Protein AF-K2NQM2-F1 (afdb_monomer_lite)

Secondary structure (DSSP, 8-state):
---PPP--TTSEEEE--GGG--TTS-HHHHHHGGGGTT-STT-S--S--HHHHS-EEEEEEE-SSEEEEEEEEEETTEEEEEEEEEEGGGEEEEES-HHHHHHHHHHHHHHHHHHHHHHHHHHHHHHHHHHHHHHHHHHHHHHHH-HHHH-S----

pLDDT: mean 84.48, std 14.03, range [39.66, 98.38]

Foldseek 3Di:
DADFEDEDALWKFFFFDPLQDDPVDFPVVSLVCLQQCQPDPPGSNPPDDLCQGTPIWHFHADDPFKTWTWDWHDDPPDIDTDTGMDTRRRTPHIDRDSVVSVVVSVVSNVNNVVNNVVVVVVVCVVVVVVVVVVVVVVVVVVCVVCCVVNPDPPDD

Radius of gyration: 24.11 Å; chains: 1; bounding box: 52×35×74 Å

Organism: NCBI:txid1231190

Structure (mmCIF, N/CA/C/O backbone):
data_AF-K2NQM2-F1
#
_entry.id   AF-K2NQM2-F1
#
loop_
_atom_site.group_PDB
_atom_site.id
_atom_site.type_symbol
_atom_site.label_atom_id
_atom_site.label_alt_id
_atom_site.label_comp_id
_atom_site.label_asym_id
_atom_site.label_entity_id
_atom_site.label_seq_id
_atom_site.pdbx_PDB_ins_code
_atom_site.Cartn_x
_atom_site.Cartn_y
_atom_site.Cartn_z
_atom_site.occupancy
_atom_site.B_iso_or_equiv
_atom_site.auth_seq_id
_atom_site.auth_comp_id
_atom_site.auth_asym_id
_atom_site.auth_atom_id
_atom_site.pdbx_PDB_model_num
ATOM 1 N N . MET A 1 1 ? -1.966 19.838 13.480 1.00 48.84 1 MET A N 1
ATOM 2 C CA . MET A 1 1 ? -2.518 18.989 14.559 1.00 48.84 1 MET A CA 1
ATOM 3 C C . MET A 1 1 ? -3.231 17.844 13.867 1.00 48.84 1 MET A C 1
ATOM 5 O O . MET A 1 1 ? -4.247 18.092 13.230 1.00 48.84 1 MET A O 1
ATOM 9 N N . THR A 1 2 ? -2.648 16.649 13.873 1.00 59.78 2 THR A N 1
ATOM 10 C CA . THR A 1 2 ? -3.171 15.507 13.111 1.00 59.78 2 THR A CA 1
ATOM 11 C C . THR A 1 2 ? -4.447 15.003 13.775 1.00 59.78 2 THR A C 1
ATOM 13 O O . THR A 1 2 ? -4.460 14.722 14.974 1.00 59.78 2 THR A O 1
ATOM 16 N N . LYS A 1 3 ? -5.549 14.956 13.025 1.00 78.69 3 LYS A N 1
ATOM 17 C CA . LYS A 1 3 ? -6.819 14.419 13.516 1.00 78.69 3 LYS A CA 1
ATOM 18 C C . LYS A 1 3 ? -6.735 12.896 13.456 1.00 78.69 3 LYS A C 1
ATOM 20 O O . LYS A 1 3 ? -6.638 12.344 12.367 1.00 78.69 3 LYS A O 1
ATOM 25 N N . PHE A 1 4 ? -6.758 12.232 14.609 1.00 86.94 4 PHE A N 1
ATOM 26 C CA . PHE A 1 4 ? -6.779 10.771 14.644 1.00 86.94 4 PHE A CA 1
ATOM 27 C C . PHE A 1 4 ? -8.119 10.226 14.161 1.00 86.94 4 PHE A C 1
ATOM 29 O O . PHE A 1 4 ? -9.168 10.827 14.403 1.00 86.94 4 PHE A O 1
ATOM 36 N N . VAL A 1 5 ? -8.064 9.059 13.524 1.00 91.94 5 VAL A N 1
ATOM 37 C CA . VAL A 1 5 ? -9.247 8.246 13.256 1.00 91.94 5 VAL A CA 1
ATOM 38 C C . VAL A 1 5 ? -9.799 7.743 14.594 1.00 91.94 5 VAL A C 1
ATOM 40 O O . VAL A 1 5 ? -9.052 7.328 15.497 1.00 91.94 5 VAL A O 1
ATOM 43 N N . ASP A 1 6 ? -11.117 7.828 14.744 1.00 94.62 6 ASP A N 1
ATOM 44 C CA . ASP A 1 6 ? -11.811 7.249 15.886 1.00 94.62 6 ASP A CA 1
ATOM 45 C C . ASP A 1 6 ? -11.848 5.728 15.720 1.00 94.62 6 ASP A C 1
ATOM 47 O O . ASP A 1 6 ? -12.261 5.213 14.684 1.00 94.62 6 ASP A O 1
ATOM 51 N N . ILE A 1 7 ? -11.364 5.022 16.741 1.00 96.69 7 ILE A N 1
ATOM 52 C CA . ILE A 1 7 ? -11.271 3.562 16.770 1.00 96.69 7 ILE A CA 1
ATOM 53 C C . ILE A 1 7 ? -11.916 3.039 18.048 1.00 96.69 7 ILE A C 1
ATOM 55 O O . ILE A 1 7 ? -11.828 3.673 19.104 1.00 96.69 7 ILE A O 1
ATOM 59 N N . GLU A 1 8 ? -12.503 1.852 17.971 1.00 97.06 8 GLU A N 1
ATOM 60 C CA . GLU A 1 8 ? -13.087 1.148 19.112 1.00 97.06 8 GLU A CA 1
ATOM 61 C C . GLU A 1 8 ? -12.653 -0.319 19.141 1.00 97.06 8 GLU A C 1
ATOM 63 O O . GLU A 1 8 ? -12.265 -0.903 18.129 1.00 97.06 8 GLU A O 1
ATOM 68 N N . ALA A 1 9 ? -12.676 -0.917 20.333 1.00 97.56 9 ALA A N 1
ATOM 69 C CA . ALA A 1 9 ? -12.357 -2.329 20.489 1.00 97.56 9 ALA A CA 1
ATOM 70 C C . ALA A 1 9 ? -13.453 -3.203 19.862 1.00 97.56 9 ALA A C 1
ATOM 72 O O . ALA A 1 9 ? -14.638 -2.923 20.010 1.00 97.56 9 ALA A O 1
ATOM 73 N N . GLY A 1 10 ? -13.047 -4.290 19.208 1.00 96.31 10 GLY A N 1
ATOM 74 C CA . GLY A 1 10 ? -13.936 -5.227 18.523 1.00 96.31 10 GLY A CA 1
ATOM 75 C C . GLY A 1 10 ? -14.030 -5.007 17.013 1.00 96.31 10 GLY A C 1
ATOM 76 O O . GLY A 1 10 ? -14.267 -5.987 16.306 1.00 96.31 10 GLY A O 1
ATOM 77 N N . GLY A 1 11 ? -13.782 -3.784 16.533 1.00 97.88 11 GLY A N 1
ATOM 78 C CA . GLY A 1 11 ? -13.715 -3.467 15.106 1.00 97.88 11 GLY A CA 1
ATOM 79 C C . GLY A 1 11 ? -12.334 -3.698 14.491 1.00 97.88 11 GLY A C 1
ATOM 80 O O . GLY A 1 11 ? -11.446 -4.307 15.096 1.00 97.88 11 GLY A O 1
ATOM 81 N N . TYR A 1 12 ? -12.152 -3.193 13.275 1.00 98.38 12 TYR A N 1
ATOM 82 C CA . TYR A 1 12 ? -10.953 -3.364 12.464 1.00 98.38 12 TYR A CA 1
ATOM 83 C C . TYR A 1 12 ? -10.354 -2.010 12.094 1.00 98.38 12 TYR A C 1
ATOM 85 O O . TYR A 1 12 ? -11.068 -1.056 11.795 1.00 98.38 12 TYR A O 1
ATOM 93 N N . ALA A 1 13 ? -9.029 -1.939 12.094 1.00 97.88 13 ALA A N 1
ATOM 94 C CA . ALA A 1 13 ? -8.259 -0.792 11.649 1.00 97.88 13 ALA A CA 1
ATOM 95 C C . ALA A 1 13 ? -7.434 -1.179 10.419 1.00 97.88 13 ALA A C 1
ATOM 97 O O . ALA A 1 13 ? -6.748 -2.201 10.425 1.00 97.88 13 ALA A O 1
ATOM 98 N N . LEU A 1 14 ? -7.492 -0.347 9.383 1.00 97.12 14 LEU A N 1
ATOM 99 C CA . LEU A 1 14 ? -6.527 -0.346 8.291 1.00 97.12 14 LEU A CA 1
ATOM 100 C C . LEU A 1 14 ? -5.349 0.516 8.736 1.00 97.12 14 LEU A C 1
ATOM 102 O O . LEU A 1 14 ? -5.541 1.687 9.074 1.00 97.12 14 LEU A O 1
ATOM 106 N N . VAL A 1 15 ? -4.158 -0.066 8.778 1.00 94.62 15 VAL A N 1
ATOM 107 C CA . VAL A 1 15 ? -2.976 0.562 9.375 1.00 94.62 15 VAL A CA 1
ATOM 108 C C . VAL A 1 15 ? -1.879 0.639 8.330 1.00 94.62 15 VAL A C 1
ATOM 110 O O . VAL A 1 15 ? -1.690 -0.340 7.625 1.00 94.62 15 VAL A O 1
ATOM 113 N N . LEU A 1 16 ? -1.160 1.756 8.232 1.00 90.50 16 LEU A N 1
ATOM 114 C CA . LEU A 1 16 ? 0.057 1.821 7.423 1.00 90.50 16 LEU A CA 1
ATOM 115 C C . LEU A 1 16 ? 1.193 1.108 8.167 1.00 90.50 16 LEU A C 1
ATOM 117 O O . LEU A 1 16 ? 1.386 1.332 9.364 1.00 90.50 16 LEU A O 1
ATOM 121 N N . ASP A 1 17 ? 1.906 0.218 7.484 1.00 87.88 17 ASP A N 1
ATOM 122 C CA . ASP A 1 17 ? 3.042 -0.497 8.059 1.00 87.88 17 ASP A CA 1
ATOM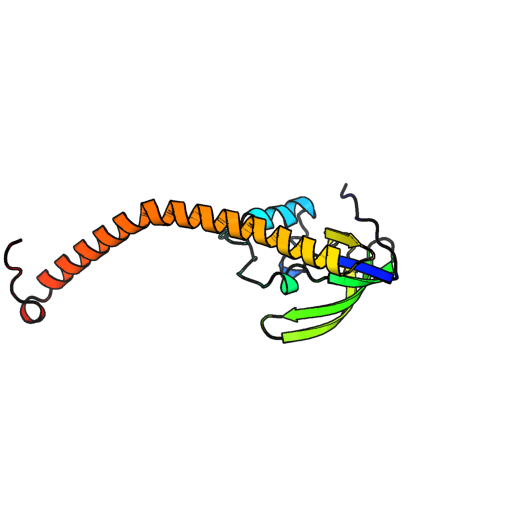 123 C C . ASP A 1 17 ? 4.227 0.439 8.351 1.00 87.88 17 ASP A C 1
ATOM 125 O O . ASP A 1 17 ? 4.462 1.416 7.638 1.00 87.88 17 ASP A O 1
ATOM 129 N N . ASP A 1 18 ? 5.001 0.118 9.391 1.00 78.81 18 ASP A N 1
ATOM 130 C CA . ASP A 1 18 ? 6.068 0.987 9.903 1.00 78.81 18 ASP A CA 1
ATOM 131 C C . ASP A 1 18 ? 7.208 1.150 8.886 1.00 78.81 18 ASP A C 1
ATOM 133 O O . ASP A 1 18 ? 7.866 2.188 8.871 1.00 78.81 18 ASP A O 1
ATOM 137 N N . ALA A 1 19 ? 7.438 0.163 8.008 1.00 77.88 19 ALA A N 1
ATOM 138 C CA . ALA A 1 19 ? 8.445 0.272 6.949 1.00 77.88 19 ALA A CA 1
ATOM 139 C C . ALA A 1 19 ? 8.064 1.307 5.874 1.00 77.88 19 ALA A C 1
ATOM 141 O O . ALA A 1 19 ? 8.935 1.846 5.189 1.00 77.88 19 ALA A O 1
ATOM 142 N N . HIS A 1 20 ? 6.768 1.603 5.758 1.00 74.38 20 HIS A N 1
ATOM 143 C CA . HIS A 1 20 ? 6.188 2.516 4.775 1.00 74.38 20 HIS A CA 1
ATOM 144 C C . HIS A 1 20 ? 5.777 3.862 5.389 1.00 74.38 20 HIS A C 1
ATOM 146 O O . HIS A 1 20 ? 5.314 4.751 4.671 1.00 74.38 20 HIS A O 1
ATOM 152 N N . PHE A 1 21 ? 5.964 4.021 6.701 1.00 77.56 21 PHE A N 1
ATOM 153 C CA . PHE A 1 21 ? 5.632 5.220 7.455 1.00 77.56 21 PHE A CA 1
ATOM 154 C C . PHE A 1 21 ? 6.882 6.069 7.719 1.00 77.56 21 PHE A C 1
ATOM 156 O O . PHE A 1 21 ? 7.850 5.634 8.341 1.00 77.56 21 PHE A O 1
ATOM 163 N N . ASP A 1 22 ? 6.849 7.318 7.269 1.00 78.62 22 ASP A N 1
ATOM 164 C CA . ASP A 1 22 ? 7.819 8.348 7.611 1.00 78.62 22 ASP A CA 1
ATOM 165 C C . ASP A 1 22 ? 7.315 9.127 8.839 1.00 78.62 22 ASP A C 1
ATOM 167 O O . ASP A 1 22 ? 6.353 9.896 8.723 1.00 78.62 22 ASP A O 1
ATOM 171 N N . PRO A 1 23 ? 7.960 8.981 10.012 1.00 74.50 23 PRO A N 1
ATOM 172 C CA . PRO A 1 23 ? 7.516 9.624 11.246 1.00 74.50 23 PRO A CA 1
ATOM 173 C C . PRO A 1 23 ? 7.704 11.144 11.250 1.00 74.50 23 PRO A C 1
ATOM 175 O O . PRO A 1 23 ? 7.230 11.815 12.167 1.00 74.50 23 PRO A O 1
ATOM 178 N N . SER A 1 24 ? 8.405 11.707 10.260 1.00 79.75 24 SER A N 1
ATOM 179 C CA . SER A 1 24 ? 8.504 13.158 10.086 1.00 79.75 24 SER A CA 1
ATOM 180 C C . SER A 1 24 ? 7.299 13.762 9.358 1.00 79.75 24 SER A C 1
ATOM 182 O O . SER A 1 24 ? 7.146 14.985 9.367 1.00 79.75 24 SER A O 1
ATOM 184 N N . LYS A 1 25 ? 6.446 12.919 8.765 1.00 80.19 25 LYS A N 1
ATOM 185 C CA . LYS A 1 25 ? 5.287 13.301 7.957 1.00 80.19 25 LYS A CA 1
ATOM 186 C C . LYS A 1 25 ? 3.986 12.943 8.655 1.00 80.19 25 LYS A C 1
ATOM 188 O O . LYS A 1 25 ? 3.920 12.002 9.445 1.00 80.19 25 LYS A O 1
ATOM 193 N N . ASP A 1 26 ? 2.922 13.676 8.350 1.00 82.56 26 ASP A N 1
ATOM 194 C CA . ASP A 1 26 ? 1.592 13.265 8.794 1.00 82.56 26 ASP A CA 1
ATOM 195 C C . ASP A 1 26 ? 1.033 12.101 7.952 1.00 82.56 26 ASP A C 1
ATOM 197 O O . ASP A 1 26 ? 1.597 11.704 6.929 1.00 82.56 26 ASP A O 1
ATOM 201 N N . ILE A 1 27 ? -0.077 11.502 8.394 1.00 83.06 27 ILE A N 1
ATOM 202 C CA . ILE A 1 27 ? -0.661 10.350 7.694 1.00 83.06 27 ILE A CA 1
ATOM 203 C C . ILE A 1 27 ? -1.125 10.707 6.273 1.00 83.06 27 ILE A C 1
ATOM 205 O O . ILE A 1 27 ? -1.018 9.881 5.375 1.00 83.06 27 ILE A O 1
ATOM 209 N N . SER A 1 28 ? -1.596 11.935 6.025 1.00 83.38 28 SER A N 1
ATOM 210 C CA . SER A 1 28 ? -2.006 12.364 4.681 1.00 83.38 28 SER A CA 1
ATOM 211 C C . SER A 1 28 ? -0.821 12.513 3.729 1.00 83.38 28 SER A C 1
ATOM 213 O O . SER A 1 28 ? -0.913 12.135 2.560 1.00 83.38 28 SER A O 1
ATOM 215 N N . GLU A 1 29 ? 0.301 13.023 4.223 1.00 81.94 29 GLU A N 1
ATOM 216 C CA . GLU A 1 29 ? 1.555 13.112 3.483 1.00 81.94 29 GLU A CA 1
ATOM 217 C C . GLU A 1 29 ? 2.128 11.720 3.198 1.00 81.94 29 GLU A C 1
ATOM 219 O O . GLU A 1 29 ? 2.529 11.451 2.067 1.00 81.94 29 GLU A O 1
ATOM 224 N N . ASN A 1 30 ? 2.089 10.807 4.174 1.00 81.06 30 ASN A N 1
ATOM 225 C CA . ASN A 1 30 ? 2.478 9.408 3.974 1.00 81.06 30 ASN A CA 1
ATOM 226 C C . ASN A 1 30 ? 1.611 8.723 2.905 1.00 81.06 30 ASN A C 1
ATOM 228 O O . ASN A 1 30 ? 2.129 8.113 1.971 1.00 81.06 30 ASN A O 1
ATOM 232 N N . LEU A 1 31 ? 0.288 8.891 2.980 1.00 82.00 31 LEU A N 1
ATOM 233 C CA . LEU A 1 31 ? -0.650 8.327 2.005 1.00 82.00 31 LEU A CA 1
ATOM 234 C C . LEU A 1 31 ? -0.524 8.952 0.613 1.00 82.00 31 LEU A C 1
ATOM 236 O O . LEU A 1 31 ? -0.907 8.319 -0.367 1.00 82.00 31 LEU A O 1
ATOM 240 N N . SER A 1 32 ? 0.035 10.157 0.489 1.00 81.00 32 SER A N 1
ATOM 241 C CA . SER A 1 32 ? 0.304 10.754 -0.825 1.00 81.00 32 SER A CA 1
ATOM 242 C C . SER A 1 32 ? 1.322 9.935 -1.630 1.00 81.00 32 SER A C 1
ATOM 244 O O . SER A 1 32 ? 1.277 9.964 -2.859 1.00 81.00 32 SER A O 1
ATOM 246 N N . GLY A 1 33 ? 2.164 9.132 -0.965 1.00 71.81 33 GLY A N 1
ATOM 247 C CA . GLY A 1 33 ? 3.051 8.157 -1.610 1.00 71.81 33 GLY A CA 1
ATOM 248 C C . GLY A 1 33 ? 2.314 7.056 -2.385 1.00 71.81 33 GLY A C 1
ATOM 249 O O . GLY A 1 33 ? 2.850 6.524 -3.353 1.00 71.81 33 GLY A O 1
ATOM 250 N N . LEU A 1 34 ? 1.046 6.768 -2.057 1.00 76.12 34 LEU A N 1
ATOM 251 C CA . LEU A 1 34 ? 0.227 5.824 -2.830 1.00 76.12 34 LEU A CA 1
ATOM 252 C C . LEU A 1 34 ? -0.041 6.313 -4.258 1.00 76.12 34 LEU A C 1
ATOM 254 O O . LEU A 1 34 ? -0.312 5.496 -5.131 1.00 76.12 34 LEU A O 1
ATOM 258 N N . ALA A 1 35 ? 0.041 7.622 -4.525 1.00 75.44 35 ALA A N 1
ATOM 259 C CA . ALA A 1 35 ? -0.194 8.170 -5.861 1.00 75.44 35 ALA A CA 1
ATOM 260 C C . ALA A 1 35 ? 0.855 7.722 -6.890 1.00 75.44 35 ALA A C 1
ATOM 262 O O . ALA A 1 35 ? 0.563 7.721 -8.084 1.00 75.44 35 ALA A O 1
ATOM 263 N N . SER A 1 36 ? 2.048 7.350 -6.430 1.00 65.00 36 SER A N 1
ATOM 264 C CA . SER A 1 36 ? 3.133 6.839 -7.264 1.00 65.00 36 SER A CA 1
ATOM 265 C C . SER A 1 36 ? 3.364 5.345 -7.079 1.00 65.00 36 SER A C 1
ATOM 267 O O . SER A 1 36 ? 4.389 4.871 -7.534 1.00 65.00 36 SER A O 1
ATOM 269 N N . CYS A 1 37 ? 2.500 4.613 -6.358 1.00 59.62 37 CYS A N 1
ATOM 270 C CA . CYS A 1 37 ? 2.677 3.180 -6.067 1.00 59.62 37 CYS A CA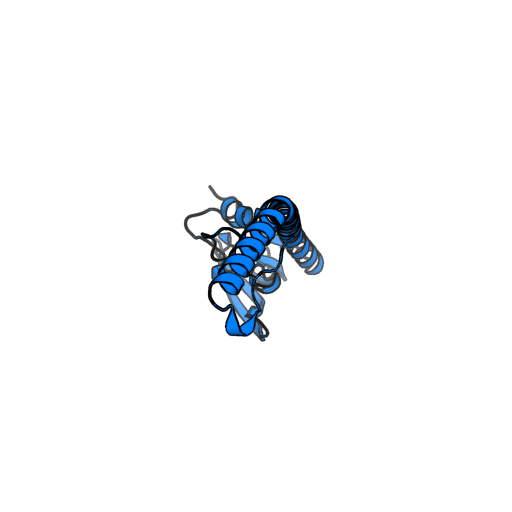 1
ATOM 271 C C . CYS A 1 37 ? 4.087 2.791 -5.563 1.00 59.62 37 CYS A C 1
ATOM 273 O O . CYS A 1 37 ? 4.505 1.642 -5.692 1.00 59.62 37 CYS A O 1
ATOM 275 N N . GLY A 1 38 ? 4.824 3.757 -5.006 1.00 53.25 38 GLY A N 1
ATOM 276 C CA . GLY A 1 38 ? 6.216 3.597 -4.613 1.00 53.25 38 GLY A CA 1
ATOM 277 C C . GLY A 1 38 ? 7.298 3.732 -5.682 1.00 53.25 38 GLY A C 1
ATOM 278 O O . GLY A 1 38 ? 8.475 3.538 -5.397 1.00 53.25 38 GLY A O 1
ATOM 279 N N . TYR A 1 39 ? 6.933 4.128 -6.895 1.00 49.44 39 TYR A N 1
ATOM 280 C CA . TYR A 1 39 ? 7.825 4.384 -8.025 1.00 49.44 39 TYR A CA 1
ATOM 281 C C . TYR A 1 39 ? 8.503 5.765 -7.989 1.00 49.44 39 TYR A C 1
ATOM 283 O O . TYR A 1 39 ? 8.882 6.310 -9.029 1.00 49.44 39 TYR A O 1
ATOM 291 N N . ASP A 1 40 ? 8.677 6.352 -6.804 1.00 47.50 40 ASP A N 1
ATOM 292 C CA . ASP A 1 40 ? 9.621 7.452 -6.628 1.00 47.50 40 ASP A CA 1
ATOM 293 C C . ASP A 1 40 ? 10.984 6.841 -6.274 1.00 47.50 40 ASP A C 1
ATOM 295 O O . ASP A 1 40 ? 11.090 6.049 -5.341 1.00 47.50 40 ASP A O 1
ATOM 299 N N . PHE A 1 41 ? 12.046 7.235 -6.985 1.00 39.66 41 PHE A N 1
ATOM 300 C CA . PHE A 1 41 ? 13.441 6.859 -6.699 1.00 39.66 41 PHE A CA 1
ATOM 301 C C . PHE A 1 41 ? 13.902 7.211 -5.267 1.00 39.66 41 PHE A C 1
ATOM 303 O O . PHE A 1 41 ? 15.040 6.923 -4.895 1.00 39.66 41 PHE A O 1
ATOM 310 N N . THR A 1 42 ? 13.044 7.863 -4.482 1.00 42.19 42 THR A N 1
ATOM 311 C CA . THR A 1 42 ? 13.254 8.249 -3.088 1.00 42.19 42 THR A CA 1
ATOM 312 C C . THR A 1 42 ? 12.323 7.557 -2.082 1.00 42.19 42 THR A C 1
ATOM 314 O O . THR A 1 42 ? 12.528 7.723 -0.879 1.00 42.19 42 THR A O 1
ATOM 317 N N . SER A 1 43 ? 11.316 6.789 -2.518 1.00 51.72 43 SER A N 1
ATOM 318 C CA . SER A 1 43 ? 10.353 6.148 -1.613 1.00 51.72 43 SER A CA 1
ATOM 319 C C . SER A 1 43 ? 10.700 4.681 -1.358 1.00 51.72 43 SER A C 1
ATOM 321 O O . SER A 1 43 ? 10.832 3.916 -2.304 1.00 51.72 43 SER A O 1
ATOM 323 N N . ASN A 1 44 ? 10.760 4.266 -0.085 1.00 50.66 44 ASN A N 1
ATOM 324 C CA . ASN A 1 44 ? 10.969 2.871 0.369 1.00 50.66 44 ASN A CA 1
ATOM 325 C C . ASN A 1 44 ? 9.829 1.897 -0.004 1.00 50.66 44 ASN A C 1
ATOM 327 O O . ASN A 1 44 ? 9.667 0.846 0.604 1.00 50.66 44 ASN A O 1
ATOM 331 N N . TRP A 1 45 ? 8.995 2.270 -0.960 1.00 57.97 45 TRP A N 1
ATOM 332 C CA . TRP A 1 45 ? 7.774 1.584 -1.342 1.00 57.97 45 TRP A CA 1
ATOM 333 C C . TRP A 1 45 ? 8.107 0.620 -2.496 1.00 57.97 45 TRP A C 1
ATOM 335 O O . TRP A 1 45 ? 7.602 0.724 -3.610 1.00 57.97 45 TRP A O 1
ATOM 345 N N . ASP A 1 46 ? 9.042 -0.296 -2.254 1.00 54.44 46 ASP A N 1
ATOM 346 C CA . ASP A 1 46 ? 9.494 -1.260 -3.257 1.00 54.44 46 ASP A CA 1
ATOM 347 C C . ASP A 1 46 ? 8.466 -2.391 -3.399 1.00 54.44 46 ASP A C 1
ATOM 349 O O . ASP A 1 46 ? 8.466 -3.301 -2.584 1.00 54.44 46 ASP A O 1
ATOM 353 N N . ARG A 1 47 ? 7.610 -2.363 -4.437 1.00 61.25 47 ARG A N 1
ATOM 354 C CA . ARG A 1 47 ? 6.757 -3.483 -4.935 1.00 61.25 47 ARG A CA 1
ATOM 355 C C . ARG A 1 47 ? 6.071 -4.382 -3.885 1.00 61.25 47 ARG A C 1
ATOM 357 O O . ARG A 1 47 ? 5.719 -5.524 -4.203 1.00 61.25 47 ARG A O 1
ATOM 364 N N . ASP A 1 48 ? 5.869 -3.902 -2.668 1.00 71.75 48 ASP A N 1
ATOM 365 C CA . ASP A 1 48 ? 5.291 -4.718 -1.619 1.00 71.75 48 ASP A CA 1
ATOM 366 C C . ASP A 1 48 ? 3.794 -4.905 -1.870 1.00 71.75 48 ASP A C 1
ATOM 368 O O . ASP A 1 48 ? 3.112 -4.097 -2.502 1.00 71.75 48 ASP A O 1
ATOM 372 N N . ASP A 1 49 ? 3.291 -6.055 -1.434 1.00 81.25 49 ASP A N 1
ATOM 373 C CA . ASP A 1 49 ? 1.883 -6.405 -1.5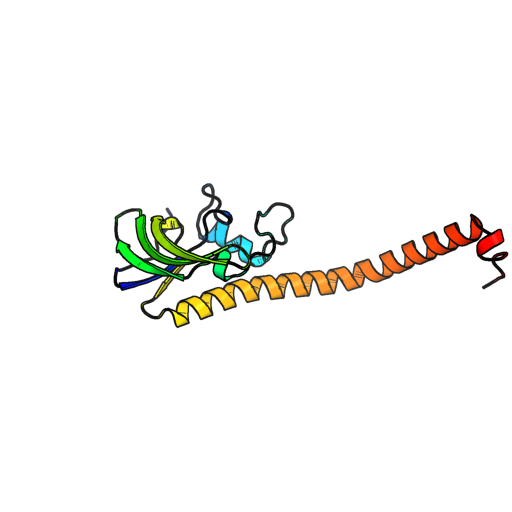81 1.00 81.25 49 ASP A CA 1
ATOM 374 C C . ASP A 1 49 ? 1.011 -5.465 -0.721 1.00 81.25 49 ASP A C 1
ATOM 376 O O . ASP A 1 49 ? 1.422 -5.104 0.389 1.00 81.25 49 ASP A O 1
ATOM 380 N N . PRO A 1 50 ? -0.212 -5.107 -1.160 1.00 86.62 50 PRO A N 1
ATOM 381 C CA . PRO A 1 50 ? -1.111 -4.253 -0.384 1.00 86.62 50 PRO A CA 1
ATOM 382 C C . PRO A 1 50 ? -1.336 -4.745 1.053 1.00 86.62 50 PRO A C 1
ATOM 384 O O . PRO A 1 50 ? -1.469 -3.932 1.965 1.00 86.62 50 PRO A O 1
ATOM 387 N N . GLU A 1 51 ? -1.365 -6.065 1.279 1.00 88.88 51 GLU A N 1
ATOM 388 C CA . GLU A 1 51 ? -1.485 -6.669 2.613 1.00 88.88 51 GLU A CA 1
ATOM 389 C C . GLU A 1 51 ? -0.272 -6.399 3.508 1.00 88.88 51 GLU A C 1
ATOM 391 O O . GLU A 1 51 ? -0.438 -6.299 4.723 1.00 88.88 51 GLU A O 1
ATOM 396 N N . THR A 1 52 ? 0.925 -6.304 2.926 1.00 87.69 52 THR A N 1
ATOM 397 C CA . THR A 1 52 ? 2.162 -5.973 3.646 1.00 87.69 52 THR A CA 1
ATOM 398 C C . THR A 1 52 ? 2.153 -4.506 4.056 1.00 87.69 52 THR A C 1
ATOM 400 O O . THR A 1 52 ? 2.452 -4.177 5.197 1.00 87.69 52 THR A O 1
ATOM 403 N N . MET A 1 53 ? 1.784 -3.623 3.129 1.00 86.94 53 MET A N 1
ATOM 404 C CA . MET A 1 53 ? 1.878 -2.176 3.328 1.00 86.94 53 MET A CA 1
ATOM 405 C C . MET A 1 53 ? 0.756 -1.625 4.197 1.00 86.94 53 MET A C 1
ATOM 407 O O . MET A 1 53 ? 0.955 -0.682 4.958 1.00 86.94 53 MET A O 1
ATOM 411 N N . MET A 1 54 ? -0.442 -2.182 4.042 1.00 91.62 54 MET A N 1
ATOM 412 C CA . MET A 1 54 ? -1.644 -1.718 4.716 1.00 91.62 54 MET A CA 1
ATOM 413 C C . MET A 1 54 ? -2.422 -2.896 5.320 1.00 91.62 54 MET A C 1
ATOM 415 O O . MET A 1 54 ? -3.504 -3.255 4.831 1.00 91.62 54 MET A O 1
ATOM 419 N N . PRO A 1 55 ? -1.884 -3.546 6.367 1.00 94.44 55 PRO A N 1
ATOM 420 C CA . PRO A 1 55 ? -2.575 -4.632 7.041 1.00 94.44 55 PRO A CA 1
ATOM 421 C C . PRO A 1 55 ? -3.889 -4.160 7.677 1.00 94.44 55 PRO A C 1
ATOM 423 O O . PRO A 1 55 ? -3.994 -3.071 8.250 1.00 94.44 55 PRO A O 1
ATOM 426 N N . VAL A 1 56 ? -4.902 -5.028 7.616 1.00 97.06 56 VAL A N 1
ATOM 427 C CA . VAL A 1 56 ? -6.162 -4.849 8.345 1.00 97.06 56 VAL A CA 1
ATOM 428 C C . VAL A 1 56 ? -6.088 -5.657 9.632 1.00 97.06 56 VAL A C 1
ATOM 430 O O . VAL A 1 56 ? -6.089 -6.888 9.601 1.00 97.06 56 VAL A O 1
ATOM 433 N N . LEU A 1 57 ? -6.040 -4.962 10.764 1.00 97.62 57 LEU A N 1
ATOM 434 C CA . LEU A 1 57 ? -5.873 -5.561 12.083 1.00 97.62 57 LEU A CA 1
ATOM 435 C C . LEU A 1 57 ? -7.129 -5.359 12.927 1.00 97.62 57 LEU A C 1
ATOM 437 O O . LEU A 1 57 ? -7.745 -4.294 12.913 1.00 97.62 57 LEU A O 1
ATOM 441 N N . ARG A 1 58 ? -7.504 -6.369 13.706 1.00 98.19 58 ARG A N 1
ATOM 442 C CA . ARG A 1 58 ? -8.614 -6.273 14.651 1.00 98.19 58 ARG A CA 1
ATOM 443 C C . ARG A 1 58 ? -8.161 -5.542 15.906 1.00 98.19 58 ARG A C 1
ATOM 445 O O . ARG A 1 58 ? -7.176 -5.925 16.532 1.00 98.19 58 ARG A O 1
ATOM 452 N N . VAL A 1 59 ? -8.896 -4.513 16.308 1.00 98.31 59 VAL A N 1
ATOM 453 C CA . VAL A 1 59 ? -8.589 -3.712 17.495 1.00 98.31 59 VAL A C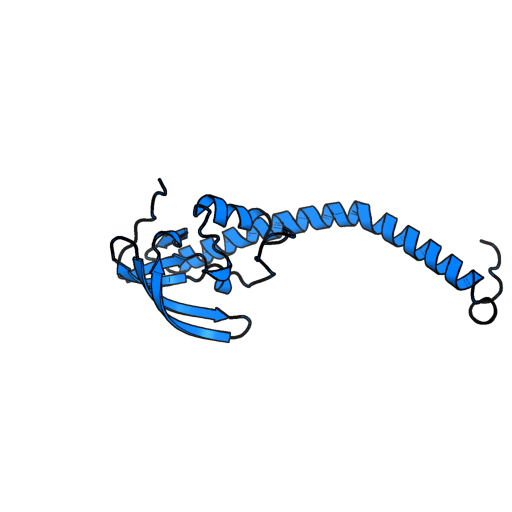A 1
ATOM 454 C C . VAL A 1 59 ? -9.071 -4.449 18.741 1.00 98.31 59 VAL A C 1
ATOM 456 O O . VAL A 1 59 ? -10.261 -4.714 18.902 1.00 98.31 59 VAL A O 1
ATOM 459 N N . THR A 1 60 ? -8.160 -4.750 19.664 1.00 98.25 60 THR A N 1
ATOM 460 C CA . THR A 1 60 ? -8.487 -5.460 20.912 1.00 98.25 60 THR A CA 1
ATOM 461 C C . THR A 1 60 ? -8.569 -4.524 22.114 1.00 98.25 60 THR A C 1
ATOM 463 O O . THR A 1 60 ? -9.325 -4.783 23.050 1.00 98.25 60 THR A O 1
ATOM 466 N N . LYS A 1 61 ? -7.827 -3.408 22.107 1.00 97.94 61 LYS A N 1
ATOM 467 C CA . LYS A 1 61 ? -7.857 -2.404 23.184 1.00 97.94 61 LYS A CA 1
ATOM 468 C C . LYS A 1 61 ? -7.391 -1.037 22.700 1.00 97.94 61 LYS A C 1
ATOM 470 O O . LYS A 1 61 ? -6.329 -0.941 22.101 1.00 97.94 61 LYS A O 1
ATOM 475 N N . VAL A 1 62 ? -8.104 0.030 23.057 1.00 97.50 62 VAL A N 1
ATOM 476 C CA . VAL A 1 62 ? -7.746 1.414 22.693 1.00 97.50 62 VAL A CA 1
ATOM 477 C C . VAL A 1 62 ? -7.141 2.158 23.888 1.00 97.50 62 VAL A C 1
ATOM 479 O O . VAL A 1 62 ? -7.601 2.024 25.021 1.00 97.50 62 VAL A O 1
ATOM 482 N N . MET A 1 63 ? -6.088 2.936 23.641 1.00 96.38 63 MET A N 1
ATOM 483 C CA . MET A 1 63 ? -5.411 3.822 24.596 1.00 96.38 63 MET A CA 1
ATOM 484 C C . MET A 1 63 ? -5.279 5.229 23.974 1.00 96.38 63 MET A C 1
ATOM 486 O O . MET A 1 63 ? -5.509 5.391 22.775 1.00 96.38 63 MET A O 1
ATOM 490 N N . PRO A 1 64 ? -4.901 6.276 24.737 1.00 93.62 64 PRO A N 1
ATOM 491 C CA . PRO A 1 64 ? -4.897 7.644 24.210 1.00 93.62 64 PRO A CA 1
ATOM 492 C C . PRO A 1 64 ? -4.064 7.844 22.933 1.00 93.62 64 PRO A C 1
ATOM 494 O O . PRO A 1 64 ? -4.515 8.541 22.031 1.00 93.62 64 PRO A O 1
ATOM 497 N N . LYS A 1 65 ? -2.883 7.213 22.839 1.00 93.19 65 LYS A N 1
ATOM 498 C CA . LYS A 1 65 ? -1.948 7.349 21.699 1.00 93.19 65 LYS A CA 1
ATOM 499 C C . LYS A 1 65 ? -1.741 6.066 20.891 1.00 93.19 65 LYS A C 1
ATOM 501 O O . LYS A 1 65 ? -1.152 6.098 19.819 1.00 93.19 65 LYS A O 1
ATOM 506 N N . THR A 1 66 ? -2.180 4.931 21.416 1.00 96.38 66 THR A N 1
ATOM 507 C CA . THR A 1 66 ? -1.868 3.602 20.880 1.00 96.38 66 THR A CA 1
ATOM 508 C C . THR A 1 66 ? -3.084 2.698 20.975 1.00 96.38 66 THR A C 1
ATOM 510 O O . THR A 1 66 ? -4.077 3.030 21.624 1.00 96.38 66 THR A O 1
ATOM 513 N N . PHE A 1 67 ? -3.004 1.529 20.361 1.00 97.50 67 PHE A N 1
ATOM 514 C CA . PHE A 1 67 ? -3.982 0.468 20.531 1.00 97.50 67 PHE A CA 1
ATOM 515 C C . PHE A 1 67 ? -3.289 -0.893 20.490 1.00 97.50 67 PHE A C 1
ATOM 517 O O . PHE A 1 67 ? -2.169 -1.021 20.000 1.00 97.50 67 PHE A O 1
ATOM 524 N N . MET A 1 68 ? -3.929 -1.894 21.082 1.00 98.19 68 MET A N 1
ATOM 525 C CA . MET A 1 68 ? -3.567 -3.291 20.894 1.00 98.19 68 MET A CA 1
ATOM 526 C C . MET A 1 68 ? -4.382 -3.837 19.731 1.00 98.19 68 MET A C 1
ATOM 528 O O . MET A 1 68 ? -5.573 -3.523 19.614 1.00 98.19 68 MET A O 1
ATOM 532 N N . ALA A 1 69 ? -3.752 -4.658 18.905 1.00 97.75 69 ALA A N 1
ATOM 533 C CA . ALA A 1 69 ? -4.400 -5.291 17.777 1.00 97.75 69 ALA A CA 1
ATOM 534 C C . ALA A 1 69 ? -3.922 -6.727 17.581 1.00 97.75 69 ALA A C 1
ATOM 536 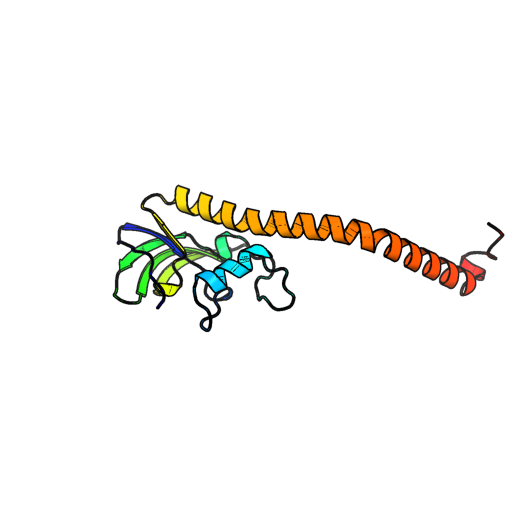O O . ALA A 1 69 ? -2.844 -7.108 18.039 1.00 97.75 69 ALA A O 1
ATOM 537 N N . GLU A 1 70 ? -4.749 -7.507 16.902 1.00 97.56 70 GLU A N 1
ATOM 538 C CA . GLU A 1 70 ? -4.454 -8.869 16.475 1.00 97.56 70 GLU A CA 1
ATOM 539 C C . GLU A 1 70 ? -4.820 -9.047 15.000 1.00 97.56 70 GLU A C 1
ATOM 541 O O . GLU A 1 70 ? -5.682 -8.340 14.475 1.00 97.56 70 GLU A O 1
ATOM 546 N N . GLY A 1 71 ? -4.170 -9.978 14.314 1.00 94.88 71 GLY A N 1
ATOM 547 C CA . GLY A 1 71 ? -4.448 -10.250 12.909 1.00 94.88 71 GLY A CA 1
ATOM 548 C C . GLY A 1 71 ? -3.357 -11.081 12.259 1.00 94.88 71 GLY A C 1
ATOM 549 O O . GLY A 1 71 ? -2.625 -11.799 12.935 1.00 94.88 71 GLY A O 1
ATOM 550 N N . GLU A 1 72 ? -3.241 -10.958 10.945 1.00 92.44 72 GLU A N 1
ATOM 551 C CA . GLU A 1 72 ? -2.141 -11.527 10.174 1.00 92.44 72 GLU A CA 1
ATOM 552 C C . GLU A 1 72 ? -1.358 -10.384 9.538 1.00 92.44 72 GLU A C 1
ATOM 554 O O . GLU A 1 72 ? -1.949 -9.488 8.934 1.00 92.44 72 GLU A O 1
ATOM 559 N N . LEU A 1 73 ? -0.035 -10.425 9.669 1.00 90.06 73 LEU A N 1
ATOM 560 C CA . LEU A 1 73 ? 0.865 -9.600 8.874 1.00 90.06 73 LEU A CA 1
ATOM 561 C C . LEU A 1 73 ? 1.454 -10.443 7.752 1.00 90.06 73 LEU A C 1
ATOM 563 O O . LEU A 1 73 ? 1.671 -11.653 7.898 1.00 90.06 73 LEU A O 1
ATOM 567 N N . ARG A 1 74 ? 1.715 -9.792 6.621 1.00 86.06 74 ARG A N 1
ATOM 568 C CA . ARG A 1 74 ? 2.375 -10.411 5.481 1.00 86.06 74 ARG A CA 1
ATOM 569 C C . ARG A 1 74 ? 3.791 -9.875 5.355 1.00 86.06 74 ARG A C 1
ATOM 571 O O . ARG A 1 74 ? 4.009 -8.673 5.354 1.00 86.06 74 ARG A O 1
ATOM 578 N N . HIS A 1 75 ? 4.742 -10.792 5.220 1.00 80.19 75 HIS A N 1
ATOM 579 C CA . HIS A 1 75 ? 6.142 -10.487 4.944 1.00 80.19 75 HIS A CA 1
ATOM 580 C C . HIS A 1 75 ? 6.571 -11.307 3.724 1.00 80.19 75 HIS A C 1
ATOM 582 O O . HIS A 1 75 ? 6.878 -12.503 3.810 1.00 80.19 75 HIS A O 1
ATOM 588 N N . GLY A 1 76 ? 6.502 -10.683 2.546 1.00 77.25 76 GLY A N 1
ATOM 589 C CA . GLY A 1 76 ? 6.690 -11.355 1.261 1.00 77.25 76 GLY A CA 1
ATOM 590 C C . GLY A 1 76 ? 5.676 -12.487 1.037 1.00 77.25 76 GLY A C 1
ATOM 591 O O . GLY A 1 76 ? 4.467 -12.265 0.948 1.00 77.25 76 GLY A O 1
ATOM 592 N N . ALA A 1 77 ? 6.170 -13.725 0.933 1.00 78.19 77 ALA A N 1
ATOM 593 C CA . ALA A 1 77 ? 5.339 -14.918 0.731 1.00 78.19 77 ALA A CA 1
ATOM 594 C C . ALA A 1 77 ? 4.805 -15.541 2.038 1.00 78.19 77 ALA A C 1
ATOM 596 O O . ALA A 1 77 ? 4.068 -16.525 1.984 1.00 78.19 77 ALA A O 1
ATOM 597 N N . ARG A 1 78 ? 5.197 -15.022 3.210 1.00 84.62 78 ARG A N 1
ATOM 598 C CA . ARG A 1 78 ? 4.820 -15.584 4.515 1.00 84.62 78 ARG A CA 1
ATOM 599 C C . ARG A 1 78 ? 3.702 -14.778 5.161 1.00 84.62 78 ARG A C 1
ATOM 601 O O . ARG A 1 78 ? 3.687 -13.554 5.069 1.00 84.62 78 ARG A O 1
ATOM 608 N N . ARG A 1 79 ? 2.799 -15.490 5.838 1.00 88.62 79 ARG A N 1
ATOM 609 C CA . ARG A 1 79 ? 1.777 -14.927 6.724 1.00 88.62 79 ARG A CA 1
ATOM 610 C C . ARG A 1 79 ? 2.114 -15.302 8.154 1.00 88.62 79 ARG A C 1
ATOM 612 O O . ARG A 1 79 ? 2.362 -16.475 8.436 1.00 88.62 79 ARG A O 1
ATOM 619 N N . GLU A 1 80 ? 2.130 -14.314 9.031 1.00 90.69 80 GLU A N 1
ATOM 620 C CA . GLU A 1 80 ? 2.479 -14.489 10.434 1.00 90.69 80 GLU A CA 1
ATOM 621 C C . GLU A 1 80 ? 1.369 -13.913 11.307 1.00 90.69 80 GLU A C 1
ATOM 623 O O . GLU A 1 80 ? 0.870 -12.811 11.068 1.00 90.69 80 GLU A O 1
ATOM 628 N N . ALA A 1 81 ? 0.958 -14.684 12.315 1.00 93.75 81 ALA A N 1
ATOM 629 C CA . ALA A 1 81 ? -0.005 -14.211 13.294 1.00 93.75 81 ALA A CA 1
ATOM 630 C C . ALA A 1 81 ? 0.613 -13.049 14.076 1.00 93.75 81 ALA A C 1
ATOM 632 O O . ALA A 1 81 ? 1.695 -13.171 14.652 1.00 93.75 81 ALA A O 1
ATOM 633 N N . TYR A 1 82 ? -0.098 -11.935 14.118 1.00 93.88 82 TYR A N 1
ATOM 634 C CA . TYR A 1 82 ? 0.304 -10.740 14.828 1.00 93.88 82 TYR A CA 1
ATOM 635 C C . TYR A 1 82 ? -0.581 -10.534 16.048 1.00 93.88 82 TYR A C 1
ATOM 637 O O . TYR A 1 82 ? -1.807 -10.625 15.980 1.00 93.88 82 TYR A O 1
ATOM 645 N N . SER A 1 83 ? 0.055 -10.206 17.167 1.00 96.31 83 SER A N 1
ATOM 646 C CA . SER A 1 83 ? -0.605 -9.656 18.342 1.00 96.31 83 SER A CA 1
ATOM 647 C C . SER A 1 83 ? 0.346 -8.664 18.988 1.00 96.31 83 SER A C 1
ATOM 649 O O . SER A 1 83 ? 1.449 -9.026 19.399 1.00 96.31 83 SER A O 1
ATOM 651 N N . GLY A 1 84 ? -0.042 -7.396 19.043 1.00 95.81 84 GLY A N 1
ATOM 652 C CA . GLY A 1 84 ? 0.893 -6.359 19.445 1.00 95.81 84 GLY A CA 1
ATOM 653 C C . GLY A 1 84 ? 0.269 -4.988 19.602 1.00 95.81 84 GLY A C 1
ATOM 654 O O . GLY A 1 84 ? -0.947 -4.808 19.536 1.00 95.81 84 GLY A O 1
ATOM 655 N N . ARG A 1 85 ? 1.136 -4.017 19.881 1.00 96.38 85 ARG A N 1
ATOM 656 C CA . ARG A 1 85 ? 0.783 -2.606 20.026 1.00 96.38 85 ARG A CA 1
ATOM 657 C C . ARG A 1 85 ? 1.077 -1.866 18.722 1.00 96.38 85 ARG A C 1
ATOM 659 O O . ARG A 1 85 ? 2.150 -2.053 18.162 1.00 96.38 85 ARG A O 1
ATOM 666 N N . ARG A 1 86 ? 0.169 -0.974 18.323 1.00 94.94 86 ARG A N 1
ATOM 667 C CA . ARG A 1 86 ? 0.302 -0.035 17.194 1.00 94.94 86 ARG A CA 1
ATOM 668 C C . ARG A 1 86 ? 0.014 1.402 17.639 1.00 94.94 86 ARG A C 1
ATOM 670 O O . ARG A 1 86 ? -0.594 1.604 18.704 1.00 94.94 86 ARG A O 1
ATOM 677 N N . TYR A 1 87 ? 0.438 2.394 16.858 1.00 93.44 87 TYR A N 1
ATOM 678 C CA . TYR A 1 87 ? 0.168 3.803 17.143 1.00 93.44 87 TYR A CA 1
ATOM 679 C C . TYR A 1 87 ? -1.096 4.273 16.431 1.00 93.44 87 TYR A C 1
ATOM 681 O O . TYR A 1 87 ? -1.442 3.822 15.346 1.00 93.44 87 TYR A O 1
ATOM 689 N N . ARG A 1 88 ? -1.838 5.187 17.067 1.00 93.25 88 ARG A N 1
ATOM 690 C CA . ARG A 1 88 ? -3.071 5.734 16.475 1.00 93.25 88 ARG A CA 1
ATOM 691 C C . ARG A 1 88 ? -2.809 6.630 15.265 1.00 93.25 88 ARG A C 1
ATOM 693 O O . ARG A 1 88 ? -3.739 6.883 14.508 1.00 93.25 88 ARG A O 1
ATOM 700 N N . GLU A 1 89 ? -1.584 7.123 15.118 1.00 90.94 89 GLU A N 1
ATOM 701 C CA . GLU A 1 89 ? -1.162 7.928 13.970 1.00 90.94 89 GLU A CA 1
ATOM 702 C C . GLU A 1 89 ? -0.997 7.102 12.690 1.00 90.94 89 GLU A C 1
ATOM 704 O O . GLU A 1 89 ? -1.185 7.643 11.606 1.00 90.94 89 GLU A O 1
ATOM 709 N N . ASP A 1 90 ? -0.791 5.790 12.826 1.00 90.69 90 ASP A N 1
ATOM 710 C CA . ASP A 1 90 ? -0.652 4.850 11.709 1.00 90.69 90 ASP A CA 1
ATOM 711 C C . ASP A 1 90 ? -2.015 4.446 11.113 1.00 90.69 90 ASP A C 1
ATOM 713 O O . ASP A 1 90 ? -2.086 3.748 10.101 1.00 90.69 90 ASP A O 1
ATOM 717 N N . VAL A 1 91 ? -3.125 4.812 11.768 1.00 94.06 91 VAL A N 1
ATOM 718 C CA . VAL A 1 91 ? -4.471 4.381 11.369 1.00 94.06 91 VAL A CA 1
ATOM 719 C C . VAL A 1 91 ? -4.949 5.199 10.175 1.00 94.06 91 VAL A C 1
ATOM 721 O O . VAL A 1 91 ? -5.188 6.402 10.280 1.00 94.06 91 VAL A O 1
ATOM 724 N N . VAL A 1 92 ? -5.174 4.507 9.061 1.00 94.19 92 VAL A N 1
ATOM 725 C CA . VAL A 1 92 ? -5.707 5.067 7.814 1.00 94.19 92 VAL A CA 1
ATOM 726 C C . VAL A 1 92 ? -7.231 5.129 7.859 1.00 94.19 92 VAL A C 1
ATOM 728 O O . VAL A 1 92 ? -7.834 6.143 7.509 1.00 94.19 92 VAL A O 1
ATOM 731 N N . ALA A 1 93 ? -7.866 4.040 8.295 1.00 96.62 93 ALA A N 1
ATOM 732 C CA . ALA A 1 93 ? -9.318 3.923 8.361 1.00 96.62 93 ALA A CA 1
ATOM 733 C C . ALA A 1 93 ? -9.753 2.910 9.426 1.00 96.62 93 ALA A C 1
ATOM 735 O O . ALA A 1 93 ? -8.980 2.046 9.839 1.00 96.62 93 ALA A O 1
ATOM 736 N N . PHE A 1 94 ? -11.013 3.004 9.843 1.00 98.00 94 PHE A N 1
ATOM 737 C CA . PHE A 1 94 ? -11.633 2.097 10.802 1.00 98.00 94 PHE A CA 1
ATOM 738 C C . PHE A 1 94 ? -13.023 1.682 10.317 1.00 98.00 94 PHE A C 1
ATOM 740 O O . PHE A 1 94 ? -13.757 2.508 9.776 1.00 98.00 94 PHE A O 1
ATOM 747 N N . SER A 1 95 ? -13.380 0.414 10.516 1.00 98.12 95 SER A N 1
ATOM 748 C CA . SER A 1 95 ? -14.734 -0.102 10.294 1.00 98.12 95 SER A CA 1
ATOM 749 C C . SER A 1 95 ? -15.000 -1.306 11.196 1.00 98.12 95 SER A C 1
ATOM 751 O O . SER A 1 95 ? -14.086 -2.021 11.608 1.00 98.12 95 SER A O 1
ATOM 753 N N . ASN A 1 96 ? -16.276 -1.557 11.470 1.00 97.69 96 ASN A N 1
ATOM 754 C CA . ASN A 1 96 ? -16.727 -2.792 12.102 1.00 97.69 96 ASN A CA 1
ATOM 755 C C . ASN A 1 96 ? -16.856 -3.957 11.097 1.00 97.69 96 ASN A C 1
ATOM 757 O O . ASN A 1 96 ? -16.997 -5.103 11.521 1.00 97.69 96 ASN A O 1
ATOM 761 N N . ASP A 1 97 ? -16.746 -3.692 9.790 1.00 97.44 97 ASP A N 1
ATOM 762 C CA . ASP A 1 97 ? -16.657 -4.709 8.740 1.00 97.44 97 ASP A CA 1
ATOM 763 C C . ASP A 1 97 ? -15.243 -4.757 8.140 1.00 97.44 97 ASP A C 1
ATOM 765 O O . ASP A 1 97 ? -14.773 -3.828 7.481 1.00 97.44 97 ASP A O 1
ATOM 769 N N . GLN A 1 98 ? -14.566 -5.890 8.331 1.00 97.12 98 GLN A N 1
ATOM 770 C CA . GLN A 1 98 ? -13.240 -6.138 7.770 1.00 97.12 98 GLN A CA 1
ATOM 771 C C . GLN A 1 98 ? -13.231 -6.032 6.237 1.00 97.12 98 GLN A C 1
ATOM 773 O O . GLN A 1 98 ? -12.253 -5.562 5.656 1.00 97.12 98 GLN A O 1
ATOM 778 N N . LYS A 1 99 ? -14.308 -6.457 5.565 1.00 97.19 99 LYS A N 1
ATOM 779 C CA . LYS A 1 99 ? -14.372 -6.488 4.097 1.00 97.19 99 LYS A CA 1
ATOM 780 C C . LYS A 1 99 ? -14.368 -5.093 3.491 1.00 97.19 99 LYS A C 1
ATOM 782 O O . LYS A 1 99 ? -13.771 -4.904 2.435 1.00 97.19 99 LYS A O 1
ATOM 787 N N . GLU A 1 100 ? -14.984 -4.122 4.161 1.00 97.50 100 GLU A N 1
ATOM 788 C CA . GLU A 1 100 ? -14.967 -2.726 3.721 1.00 97.50 100 GLU A CA 1
ATOM 789 C C . GLU A 1 100 ? -13.545 -2.162 3.713 1.00 97.50 100 GLU A C 1
ATOM 791 O O . GLU A 1 100 ? -13.156 -1.474 2.771 1.00 97.50 100 GLU A O 1
ATOM 796 N N . LEU A 1 101 ? -12.743 -2.499 4.727 1.00 97.31 101 LEU A N 1
ATOM 797 C CA . LEU A 1 101 ? -11.356 -2.045 4.814 1.00 97.31 101 LEU A CA 1
ATOM 798 C C . LEU A 1 101 ? -10.450 -2.740 3.803 1.00 97.31 101 LEU A C 1
ATOM 800 O O . LEU A 1 101 ? -9.585 -2.085 3.229 1.00 97.31 101 LEU A O 1
ATOM 804 N N . LEU A 1 102 ? -10.667 -4.033 3.550 1.00 95.62 102 LEU A N 1
ATOM 805 C CA . LEU A 1 102 ? -9.960 -4.752 2.488 1.00 95.62 102 LEU A CA 1
ATOM 806 C C . LEU A 1 102 ? -10.265 -4.132 1.115 1.00 95.62 102 LEU A C 1
ATOM 808 O O . LEU A 1 102 ? -9.345 -3.828 0.364 1.00 95.62 102 LEU A O 1
ATOM 812 N N . ALA A 1 103 ? -11.536 -3.843 0.826 1.00 95.19 103 ALA A N 1
ATOM 813 C CA . ALA A 1 103 ? -11.926 -3.185 -0.420 1.00 95.19 103 ALA A CA 1
ATOM 814 C C . ALA A 1 103 ? -11.361 -1.758 -0.537 1.00 95.19 103 ALA A C 1
ATOM 816 O O . ALA A 1 103 ? -10.945 -1.340 -1.618 1.00 95.19 103 ALA A O 1
ATOM 817 N N . LEU A 1 104 ? -11.328 -1.001 0.567 1.00 94.81 104 LEU A N 1
ATOM 818 C CA . LEU A 1 104 ? -10.709 0.324 0.598 1.00 94.81 104 LEU A CA 1
ATOM 819 C C . LEU A 1 104 ? -9.210 0.242 0.303 1.00 94.81 104 LEU A C 1
ATOM 821 O O . LEU A 1 104 ? -8.718 1.003 -0.525 1.00 94.81 104 LEU A O 1
ATOM 825 N N . ARG A 1 105 ? -8.500 -0.681 0.955 1.00 92.75 105 ARG A N 1
ATOM 826 C CA . ARG A 1 105 ? -7.070 -0.918 0.749 1.00 92.75 105 ARG A CA 1
ATOM 827 C C . ARG A 1 105 ? -6.758 -1.218 -0.712 1.00 92.75 105 ARG A C 1
ATOM 829 O O . ARG A 1 105 ? -5.900 -0.560 -1.293 1.00 92.75 105 ARG A O 1
ATOM 836 N N . ASP A 1 106 ? -7.471 -2.177 -1.295 1.00 91.19 106 ASP A N 1
ATOM 837 C CA . ASP A 1 106 ? -7.239 -2.599 -2.676 1.00 91.19 106 ASP A CA 1
ATOM 838 C C . ASP A 1 106 ? -7.483 -1.422 -3.632 1.00 91.19 106 ASP A C 1
ATOM 840 O O . ASP A 1 106 ? -6.649 -1.120 -4.482 1.00 91.19 106 ASP A O 1
ATOM 844 N N . ARG A 1 107 ? -8.553 -0.649 -3.402 1.00 91.38 107 ARG A N 1
ATOM 845 C CA . ARG A 1 107 ? -8.844 0.565 -4.175 1.00 91.38 107 ARG A CA 1
ATOM 846 C C . ARG A 1 107 ? -7.767 1.645 -4.039 1.00 91.38 107 ARG A C 1
ATOM 848 O O . ARG A 1 107 ? -7.482 2.335 -5.016 1.00 91.38 107 ARG A O 1
ATOM 855 N N . LEU A 1 108 ? -7.213 1.851 -2.843 1.00 88.31 108 LEU A N 1
ATOM 856 C CA . LEU A 1 108 ? -6.132 2.818 -2.622 1.00 88.31 108 LEU A CA 1
ATOM 857 C C . LEU A 1 108 ? -4.887 2.439 -3.428 1.00 88.31 108 LEU A C 1
ATOM 859 O O . LEU A 1 108 ? -4.271 3.307 -4.042 1.00 88.31 108 LEU A O 1
ATOM 863 N N . PHE A 1 109 ? -4.563 1.149 -3.472 1.00 84.69 109 PHE A N 1
ATOM 864 C CA . PHE A 1 109 ? -3.429 0.641 -4.233 1.00 84.69 109 PHE A CA 1
ATOM 865 C C . PHE A 1 109 ? -3.660 0.716 -5.751 1.00 84.69 109 PHE A C 1
ATOM 867 O O . PHE A 1 109 ? -2.801 1.190 -6.493 1.00 84.69 109 PHE A O 1
ATOM 874 N N . GLU A 1 110 ? -4.862 0.364 -6.220 1.00 86.25 110 GLU A N 1
ATOM 875 C CA . GLU A 1 110 ? -5.250 0.468 -7.635 1.00 86.25 110 GLU A CA 1
ATOM 876 C C . GLU A 1 110 ? -5.105 1.892 -8.203 1.00 86.25 110 GLU A C 1
ATOM 878 O O . GLU A 1 110 ? -4.844 2.065 -9.398 1.00 86.25 110 GLU A O 1
ATOM 883 N N . ILE A 1 111 ? -5.280 2.930 -7.373 1.00 85.94 111 ILE A N 1
ATOM 884 C CA . ILE A 1 111 ? -5.089 4.325 -7.796 1.00 85.94 111 ILE A CA 1
ATOM 885 C C . ILE A 1 111 ? -3.643 4.554 -8.248 1.00 85.94 111 ILE A C 1
ATOM 887 O O . ILE A 1 111 ? -3.448 5.105 -9.337 1.00 85.94 111 ILE A O 1
ATOM 891 N N . GLY A 1 112 ? -2.672 4.114 -7.445 1.00 80.19 112 GLY A N 1
ATOM 892 C CA . GLY A 1 112 ? -1.247 4.208 -7.759 1.00 80.19 112 GLY A CA 1
ATOM 893 C C . GLY A 1 112 ? -0.877 3.366 -8.972 1.00 80.19 112 GLY A C 1
ATOM 894 O O . GLY A 1 112 ? -0.292 3.880 -9.924 1.00 80.19 112 GLY A O 1
ATOM 895 N N . GLU A 1 113 ? -1.324 2.106 -9.016 1.00 82.31 113 GLU A N 1
ATOM 896 C CA . GLU A 1 113 ? -0.979 1.199 -10.117 1.00 82.31 113 GLU A CA 1
ATOM 897 C C . GLU A 1 113 ? -1.467 1.733 -11.462 1.00 82.31 113 GLU A C 1
ATOM 899 O O . GLU A 1 113 ? -0.794 1.611 -12.491 1.00 82.31 113 GLU A O 1
ATOM 904 N N . ARG A 1 114 ? -2.668 2.319 -11.477 1.00 84.88 114 ARG A N 1
ATOM 905 C CA . ARG A 1 114 ? -3.224 2.929 -12.681 1.00 84.88 114 ARG A CA 1
ATOM 906 C C . ARG A 1 114 ? -2.404 4.144 -13.109 1.00 84.88 114 ARG A C 1
ATOM 908 O O . ARG A 1 114 ? -2.134 4.274 -14.303 1.00 84.88 114 ARG A O 1
ATOM 915 N N . ALA A 1 115 ? -2.019 5.009 -12.170 1.00 82.75 115 ALA A N 1
ATOM 916 C CA . ALA A 1 115 ? -1.213 6.192 -12.462 1.00 82.75 115 ALA A CA 1
ATOM 917 C C . ALA A 1 115 ? 0.146 5.800 -13.066 1.00 82.75 115 ALA A C 1
ATOM 919 O O . ALA A 1 115 ? 0.493 6.263 -14.156 1.00 82.75 115 ALA A O 1
ATOM 920 N N . ASP A 1 116 ? 0.852 4.861 -12.438 1.00 79.06 116 ASP A N 1
ATOM 921 C CA . ASP A 1 116 ? 2.145 4.366 -12.914 1.00 79.06 116 ASP A CA 1
ATOM 922 C C . ASP A 1 116 ? 2.044 3.682 -14.272 1.00 79.06 116 ASP A C 1
ATOM 924 O O . ASP A 1 116 ? 2.877 3.898 -15.155 1.00 79.06 116 ASP A O 1
ATOM 928 N N . ARG A 1 117 ? 0.995 2.881 -14.488 1.00 81.75 117 ARG A N 1
ATOM 929 C CA . ARG A 1 117 ? 0.750 2.229 -15.778 1.00 81.75 117 ARG A CA 1
ATOM 930 C C . ARG A 1 117 ? 0.549 3.251 -16.889 1.00 81.75 117 ARG A C 1
ATOM 932 O O . ARG A 1 117 ? 1.074 3.065 -17.987 1.00 81.75 117 ARG A O 1
ATOM 939 N N . GLU A 1 118 ? -0.187 4.328 -16.626 1.00 84.25 118 GLU A N 1
ATOM 940 C CA . GLU A 1 118 ? -0.360 5.414 -17.591 1.00 84.25 118 GLU A CA 1
ATOM 941 C C . GLU A 1 118 ? 0.949 6.161 -17.861 1.00 84.25 118 GLU A C 1
ATOM 943 O O . GLU A 1 118 ? 1.259 6.435 -19.025 1.00 84.25 118 GLU A O 1
ATOM 948 N N . ILE A 1 119 ? 1.731 6.460 -16.819 1.00 82.31 119 ILE A N 1
ATOM 949 C CA . ILE A 1 119 ? 3.046 7.100 -16.948 1.00 82.31 119 ILE A CA 1
ATOM 950 C C . ILE A 1 119 ? 3.969 6.219 -17.786 1.00 82.31 119 ILE A C 1
ATOM 952 O O . ILE A 1 119 ? 4.518 6.690 -18.782 1.00 82.31 119 ILE A O 1
ATOM 956 N N . LYS A 1 120 ? 4.078 4.929 -17.455 1.00 81.81 120 LYS A N 1
ATOM 957 C CA . LYS A 1 120 ? 4.889 3.962 -18.194 1.00 81.81 120 LYS A CA 1
ATOM 958 C C . LYS A 1 120 ? 4.447 3.846 -19.647 1.00 81.81 120 LYS A C 1
ATOM 960 O O . LYS A 1 120 ? 5.287 3.912 -20.535 1.00 81.81 120 LYS A O 1
ATOM 965 N N . ALA A 1 121 ? 3.148 3.743 -19.917 1.00 84.75 121 ALA A N 1
ATOM 966 C CA . ALA A 1 121 ? 2.646 3.665 -21.286 1.00 84.75 121 ALA A CA 1
ATOM 967 C C . ALA A 1 121 ? 2.983 4.922 -22.107 1.00 84.75 121 ALA A C 1
ATOM 969 O O . ALA A 1 121 ? 3.230 4.830 -23.311 1.00 84.75 121 ALA A O 1
ATOM 970 N N . ARG A 1 122 ? 2.998 6.106 -21.482 1.00 86.56 122 ARG A N 1
ATOM 971 C CA . ARG A 1 122 ? 3.423 7.355 -22.136 1.00 86.56 122 ARG A CA 1
ATOM 972 C C . ARG A 1 122 ? 4.940 7.413 -22.311 1.00 86.56 122 ARG A C 1
ATOM 974 O O . ARG A 1 122 ? 5.393 7.795 -23.386 1.00 86.56 122 ARG A O 1
ATOM 981 N N . ALA A 1 123 ? 5.706 7.007 -21.302 1.00 81.50 123 ALA A N 1
ATOM 982 C CA . ALA A 1 123 ? 7.163 6.961 -21.351 1.00 81.50 123 ALA A CA 1
ATOM 983 C C . ALA A 1 123 ? 7.656 5.975 -22.417 1.00 81.50 123 ALA A C 1
ATOM 985 O O . ALA A 1 123 ? 8.468 6.350 -23.256 1.00 81.50 123 ALA A O 1
ATOM 986 N N . ASP A 1 124 ? 7.106 4.761 -22.460 1.00 82.88 124 ASP A N 1
ATOM 987 C CA . ASP A 1 124 ? 7.467 3.727 -23.433 1.00 82.88 124 ASP A CA 1
ATOM 988 C C . ASP A 1 124 ? 7.230 4.215 -24.874 1.00 82.88 124 ASP A C 1
ATOM 990 O O . ASP A 1 124 ? 8.071 3.992 -25.739 1.00 82.88 124 ASP A O 1
ATOM 994 N N . LYS A 1 125 ? 6.155 4.973 -25.140 1.00 85.88 125 LYS A N 1
ATOM 995 C CA . LYS A 1 125 ? 5.912 5.574 -26.468 1.00 85.88 125 LYS A CA 1
ATOM 996 C C . LYS A 1 125 ? 7.012 6.539 -26.918 1.00 85.88 125 LYS A C 1
ATOM 998 O O . LYS A 1 125 ? 7.224 6.681 -28.118 1.00 85.88 125 LYS A O 1
ATOM 1003 N N . VAL A 1 126 ? 7.673 7.215 -25.982 1.00 87.62 126 VAL A N 1
ATOM 1004 C CA . VAL A 1 126 ? 8.754 8.170 -26.272 1.00 87.62 126 VAL A CA 1
ATOM 1005 C C . VAL A 1 126 ? 10.114 7.471 -26.286 1.00 87.62 126 VAL A C 1
ATOM 1007 O O . VAL A 1 126 ? 10.941 7.743 -27.150 1.00 87.62 126 VAL A O 1
ATOM 1010 N N . VAL A 1 127 ? 10.347 6.558 -25.342 1.00 84.62 127 VAL A N 1
ATOM 1011 C CA . VAL A 1 127 ? 11.648 5.922 -25.110 1.00 84.62 127 VAL A CA 1
ATOM 1012 C C . VAL A 1 127 ? 11.895 4.749 -26.058 1.00 84.62 127 VAL A C 1
ATOM 1014 O O . VAL A 1 127 ? 13.026 4.591 -26.509 1.00 84.62 127 VAL A O 1
ATOM 1017 N N . LEU A 1 128 ? 10.884 3.941 -26.402 1.00 84.50 128 LEU A N 1
ATOM 1018 C CA . LEU A 1 128 ? 11.083 2.764 -27.263 1.00 84.50 128 LEU A CA 1
ATOM 1019 C C . LEU A 1 128 ? 11.689 3.112 -28.633 1.00 84.50 128 LEU A C 1
ATOM 1021 O O . LEU A 1 128 ? 12.682 2.474 -28.981 1.00 84.50 128 LEU A O 1
ATOM 1025 N N . PRO A 1 129 ? 11.218 4.141 -29.368 1.00 89.62 129 PRO A N 1
ATOM 1026 C CA . PRO A 1 129 ? 11.838 4.523 -30.640 1.00 89.62 129 PRO A CA 1
ATOM 1027 C C . PRO A 1 129 ? 13.310 4.929 -30.489 1.00 89.62 129 PRO A C 1
ATOM 1029 O O . PRO A 1 129 ? 14.146 4.587 -31.322 1.00 89.62 129 PRO A O 1
ATOM 1032 N N . ILE A 1 130 ? 13.641 5.626 -29.396 1.00 90.81 130 ILE A N 1
ATOM 1033 C CA . ILE A 1 130 ? 15.016 6.028 -29.082 1.00 90.81 130 ILE A CA 1
ATOM 1034 C C . ILE A 1 130 ? 15.866 4.779 -28.819 1.00 90.81 130 ILE A C 1
ATOM 1036 O O . ILE A 1 130 ? 16.934 4.618 -29.402 1.00 90.81 130 ILE A O 1
ATOM 1040 N N . VAL A 1 131 ? 15.381 3.856 -27.987 1.00 87.06 131 VAL A N 1
ATOM 1041 C CA . VAL A 1 131 ? 16.077 2.599 -27.679 1.00 87.06 131 VAL A CA 1
ATOM 1042 C C . VAL A 1 131 ? 16.305 1.761 -28.938 1.00 87.06 131 VAL A C 1
ATOM 1044 O O . VAL A 1 131 ? 17.392 1.214 -29.112 1.00 87.06 131 VAL A O 1
ATOM 1047 N N . GLU A 1 132 ? 15.315 1.663 -29.824 1.00 91.94 132 GLU A N 1
ATOM 1048 C CA . GLU A 1 132 ? 15.444 0.967 -31.109 1.00 91.94 132 GLU A CA 1
ATOM 1049 C C . GLU A 1 132 ? 16.512 1.611 -31.997 1.00 91.94 132 GLU A C 1
ATOM 1051 O O . GLU A 1 132 ? 17.338 0.898 -32.570 1.00 91.94 132 GLU A O 1
ATOM 1056 N N . GLN A 1 133 ? 16.559 2.945 -32.054 1.00 92.44 133 GLN A N 1
ATOM 1057 C CA . GLN A 1 133 ? 17.585 3.674 -32.795 1.00 92.44 133 GLN A CA 1
ATOM 1058 C C . GLN A 1 133 ? 18.992 3.387 -32.254 1.00 92.44 133 GLN A C 1
ATOM 1060 O O . GLN A 1 133 ? 19.875 3.024 -33.032 1.00 92.44 133 GLN A O 1
ATOM 1065 N N . PHE A 1 134 ? 19.197 3.491 -30.938 1.00 91.88 134 PHE A N 1
ATOM 1066 C CA . PHE A 1 134 ? 20.494 3.204 -30.314 1.00 91.88 134 PHE A CA 1
ATOM 1067 C C . PHE A 1 134 ? 20.911 1.743 -30.501 1.00 91.88 134 PHE A C 1
ATOM 1069 O O . PHE A 1 134 ? 22.071 1.464 -30.788 1.00 91.88 134 PHE A O 1
ATOM 1076 N N . ARG A 1 135 ? 19.972 0.795 -30.394 1.00 91.56 135 ARG A N 1
ATOM 1077 C CA . ARG A 1 135 ? 20.256 -0.627 -30.643 1.00 91.56 135 ARG A CA 1
ATOM 1078 C C . ARG A 1 135 ? 20.623 -0.894 -32.096 1.00 91.56 135 ARG A C 1
ATOM 1080 O O . ARG A 1 135 ? 21.522 -1.691 -32.341 1.00 91.56 135 ARG A O 1
ATOM 1087 N N . LYS A 1 136 ? 19.961 -0.231 -33.049 1.00 93.38 136 LYS A N 1
ATOM 1088 C CA . LYS A 1 136 ? 20.303 -0.335 -34.471 1.00 93.38 136 LYS A CA 1
ATOM 1089 C C . LYS A 1 136 ? 21.710 0.203 -34.737 1.00 93.38 136 LYS A C 1
ATOM 1091 O O . LYS A 1 136 ? 22.477 -0.467 -35.413 1.00 93.38 136 LYS A O 1
ATOM 1096 N N . GLN A 1 137 ? 22.054 1.361 -34.170 1.00 93.00 137 GLN A N 1
ATOM 1097 C CA . GLN A 1 137 ? 23.398 1.941 -34.275 1.00 93.00 137 GLN A CA 1
ATOM 1098 C C . GLN A 1 137 ? 24.462 1.018 -33.676 1.00 93.00 137 GLN A C 1
ATOM 1100 O O . GLN A 1 137 ? 25.426 0.684 -34.353 1.00 93.00 137 GLN A O 1
ATOM 1105 N N . ALA A 1 138 ? 24.236 0.515 -32.461 1.00 91.88 138 ALA A N 1
ATOM 1106 C CA . ALA A 1 138 ? 25.147 -0.427 -31.820 1.00 91.88 138 ALA A CA 1
ATOM 1107 C C . ALA A 1 138 ? 25.321 -1.723 -32.633 1.00 91.88 138 ALA A C 1
ATOM 1109 O O . ALA A 1 138 ? 26.411 -2.284 -32.673 1.00 91.88 138 ALA A O 1
ATOM 1110 N N . LEU A 1 139 ? 24.263 -2.205 -33.297 1.00 90.38 139 LEU A N 1
ATOM 1111 C CA . LEU A 1 139 ? 24.358 -3.370 -34.176 1.00 90.38 139 LEU A CA 1
ATOM 1112 C C . LEU A 1 139 ? 25.212 -3.070 -35.416 1.00 90.38 139 LEU A C 1
ATOM 1114 O O . LEU A 1 139 ? 26.034 -3.900 -35.790 1.00 90.38 139 LEU A O 1
ATOM 1118 N N . THR A 1 140 ? 25.064 -1.890 -36.022 1.00 91.00 140 THR A N 1
ATOM 1119 C CA . THR A 1 140 ? 25.934 -1.442 -37.121 1.00 91.00 140 THR A CA 1
ATOM 1120 C C . THR A 1 140 ? 27.395 -1.378 -36.678 1.00 91.00 140 THR A C 1
ATOM 1122 O O . THR A 1 140 ? 28.244 -1.983 -37.326 1.00 91.00 140 THR A O 1
ATOM 1125 N N . GLU A 1 141 ? 27.677 -0.750 -35.535 1.00 91.88 141 GLU A N 1
ATOM 1126 C CA . GLU A 1 141 ? 29.031 -0.687 -34.963 1.00 91.88 141 GLU A CA 1
ATOM 1127 C C . GLU A 1 141 ? 29.612 -2.090 -34.709 1.00 91.88 141 GLU A C 1
ATOM 1129 O O . GLU A 1 141 ? 30.785 -2.349 -34.979 1.00 91.88 141 GLU A O 1
ATOM 1134 N N . LEU A 1 142 ? 28.787 -3.033 -34.238 1.00 90.00 142 LEU A N 1
ATOM 1135 C CA . LEU A 1 142 ? 29.193 -4.422 -34.020 1.00 90.00 142 LEU A CA 1
ATOM 1136 C C . LEU A 1 142 ? 29.552 -5.135 -35.336 1.00 90.00 142 LEU A C 1
ATOM 1138 O O . LEU A 1 142 ? 30.537 -5.874 -35.386 1.00 90.00 142 LEU A O 1
ATOM 1142 N N . HIS A 1 143 ? 28.760 -4.921 -36.391 1.00 88.62 143 HIS A N 1
ATOM 1143 C CA . HIS A 1 143 ? 29.007 -5.497 -37.714 1.00 88.62 143 HIS A CA 1
ATOM 1144 C C . HIS A 1 143 ? 30.311 -4.961 -38.319 1.00 88.62 143 HIS A C 1
ATOM 1146 O O . HIS A 1 143 ? 31.113 -5.743 -38.827 1.00 88.62 143 HIS A O 1
ATOM 1152 N N . GLU A 1 144 ? 30.554 -3.653 -38.207 1.00 88.44 144 GLU A N 1
ATOM 1153 C CA . GLU A 1 144 ? 31.792 -3.013 -38.669 1.00 88.44 144 GLU A CA 1
ATOM 1154 C C . GLU A 1 144 ? 33.025 -3.504 -37.900 1.00 88.44 144 GLU A C 1
ATOM 1156 O O . GLU A 1 144 ? 34.088 -3.707 -38.487 1.00 88.44 144 GLU A O 1
ATOM 1161 N N . ALA A 1 145 ? 32.893 -3.734 -36.591 1.00 91.19 145 ALA A N 1
ATOM 1162 C CA . ALA A 1 145 ? 33.996 -4.190 -35.750 1.00 91.19 145 ALA A CA 1
ATOM 1163 C C . ALA A 1 145 ? 34.382 -5.663 -35.982 1.00 91.19 145 ALA A C 1
ATOM 1165 O O . ALA A 1 145 ? 35.515 -6.055 -35.691 1.00 91.19 145 ALA A O 1
ATOM 1166 N N . LEU A 1 146 ? 33.458 -6.497 -36.473 1.00 88.62 146 LEU A N 1
ATOM 1167 C CA . LEU A 1 146 ? 33.638 -7.949 -36.593 1.00 88.62 146 LEU A CA 1
ATOM 1168 C C . LEU A 1 146 ? 33.269 -8.485 -37.994 1.00 88.62 146 LEU A C 1
ATOM 1170 O O . LEU A 1 146 ? 32.457 -9.411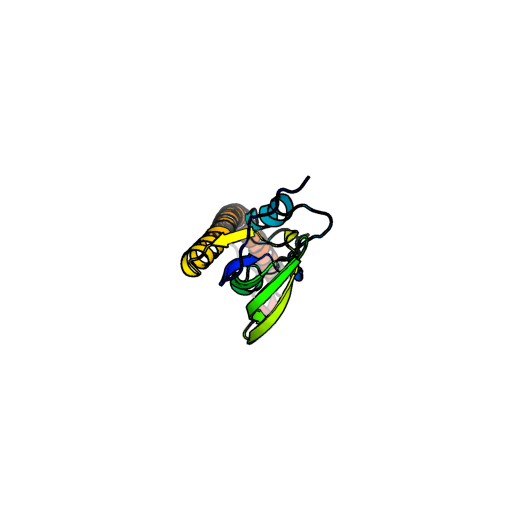 -38.114 1.00 88.62 146 LEU A O 1
ATOM 1174 N N . PRO A 1 147 ? 33.914 -7.995 -39.070 1.00 83.19 147 PRO A N 1
ATOM 1175 C CA . PRO A 1 147 ? 33.553 -8.348 -40.447 1.00 83.19 147 PRO A CA 1
ATOM 1176 C C . PRO A 1 147 ? 33.746 -9.841 -40.756 1.00 83.19 147 PRO A C 1
ATOM 1178 O O . PRO A 1 147 ? 32.996 -10.420 -41.535 1.00 83.19 147 PRO A O 1
ATOM 1181 N N . GLY A 1 148 ? 34.697 -10.515 -40.096 1.00 84.31 148 GLY A N 1
ATOM 1182 C CA . GLY A 1 148 ? 34.901 -11.963 -40.244 1.00 84.31 148 GLY A CA 1
ATOM 1183 C C . GLY A 1 148 ? 33.768 -12.829 -39.673 1.00 84.31 148 GLY A C 1
ATOM 1184 O O . GLY A 1 148 ? 33.667 -14.001 -40.026 1.00 84.31 148 GLY A O 1
ATOM 1185 N N . HIS A 1 149 ? 32.920 -12.265 -38.806 1.00 80.12 149 HIS A N 1
ATOM 1186 C CA . HIS A 1 149 ? 31.770 -12.953 -38.213 1.00 80.12 149 HIS A CA 1
ATOM 1187 C C . HIS A 1 149 ? 30.438 -12.552 -38.853 1.00 80.12 149 HIS A C 1
ATOM 1189 O O . HIS A 1 149 ? 29.550 -13.398 -38.952 1.00 80.12 149 HIS A O 1
ATOM 1195 N N . PHE A 1 150 ? 30.297 -11.299 -39.293 1.00 78.50 150 PHE A N 1
ATOM 1196 C CA . PHE A 1 150 ? 29.042 -10.773 -39.846 1.00 78.50 150 PHE A CA 1
ATOM 1197 C C . PHE A 1 150 ? 29.049 -10.579 -41.373 1.00 78.50 150 PHE A C 1
ATOM 1199 O O . PHE A 1 150 ? 27.998 -10.298 -41.945 1.00 78.50 150 PHE A O 1
ATOM 1206 N N . GLY A 1 151 ? 30.188 -10.788 -42.044 1.00 64.94 151 GLY A N 1
ATOM 1207 C CA . GLY A 1 151 ? 30.388 -10.449 -43.458 1.00 64.94 151 GLY A CA 1
ATOM 1208 C C . GLY A 1 151 ? 30.675 -8.955 -43.660 1.00 64.94 151 GLY A C 1
ATOM 1209 O O . GLY A 1 151 ? 30.466 -8.148 -42.756 1.00 64.94 151 GLY A O 1
ATOM 1210 N N . GLU A 1 152 ? 31.170 -8.565 -44.840 1.00 60.41 152 GLU A N 1
ATOM 1211 C CA . GLU A 1 152 ? 31.266 -7.142 -45.197 1.00 60.41 152 GLU A CA 1
ATOM 1212 C C . GLU A 1 152 ? 29.852 -6.567 -45.339 1.00 60.41 152 GLU A C 1
ATOM 1214 O O . GLU A 1 152 ? 29.021 -7.126 -46.063 1.00 60.41 152 GLU A O 1
ATOM 1219 N N . ALA A 1 153 ? 29.574 -5.478 -44.613 1.00 59.19 153 ALA A N 1
ATOM 1220 C CA . ALA A 1 153 ? 28.293 -4.781 -44.618 1.00 59.19 153 ALA A CA 1
ATOM 1221 C C . ALA A 1 153 ? 27.934 -4.366 -46.054 1.00 59.19 153 ALA A C 1
ATOM 1223 O O . ALA A 1 153 ? 28.411 -3.361 -46.567 1.00 59.19 153 ALA A O 1
ATOM 1224 N N . SER A 1 154 ? 27.139 -5.197 -46.723 1.00 45.97 154 SER A N 1
ATOM 1225 C CA . SER A 1 154 ? 26.748 -4.994 -48.113 1.00 45.97 154 SER A CA 1
ATOM 1226 C C . SER A 1 154 ? 25.467 -4.163 -48.146 1.00 45.97 154 SER A C 1
ATOM 1228 O O . SER A 1 154 ? 24.413 -4.648 -47.742 1.00 45.97 154 SER A O 1
ATOM 1230 N N . ASP A 1 155 ? 25.626 -2.908 -48.570 1.00 47.59 155 ASP A N 1
ATOM 1231 C CA . ASP A 1 155 ? 24.644 -1.926 -49.053 1.00 47.59 155 ASP A CA 1
ATOM 1232 C C . ASP A 1 155 ? 23.146 -2.227 -48.828 1.00 47.59 155 ASP A C 1
ATOM 1234 O O . ASP A 1 155 ? 22.517 -2.965 -49.594 1.00 47.59 155 ASP A O 1
ATOM 1238 N N . VAL A 1 156 ? 22.553 -1.528 -47.847 1.00 39.88 156 VAL A N 1
ATOM 1239 C CA . VAL A 1 156 ? 21.139 -1.092 -47.842 1.00 39.88 156 VAL A CA 1
ATOM 1240 C C . VAL A 1 156 ? 21.062 0.354 -47.374 1.00 39.88 156 VAL A C 1
ATOM 1242 O O . VAL A 1 156 ? 21.606 0.643 -46.284 1.00 39.88 156 VAL A O 1
#

Sequence (156 aa):
MTKFVDIEAGGYALVLDDAHFDPSKDISENLSGLASCGYDFTSNWDRDDPETMMPVLRVTKVMPKTFMAEGELRHGARREAYSGRRYREDVVAFSNDQKELLALRDRLFEIGERADREIKARADKVVLPIVEQFRKQALTELHEALPGHFGEASDV